Protein AF-A0A7W8FN01-F1 (afdb_monomer_lite)

Sequence (55 aa):
MAPPSDRRAADPEEITRMVLFVASEEASFSTGSEFIADGGMLLGPVPQDDDHATS

pLDDT: mean 82.62, std 17.73, range [42.34, 98.44]

Secondary structure (DSSP, 8-state):
-PPP---PPPPHHHHHHHHHHHTSGGGTT--S-----STTGGG-PPPP-------

Radius of gyration: 16.64 Å; chains: 1; bounding box: 49×19×32 Å

Foldseek 3Di:
DPPPLPQDDDDPVQVVVVVVCCVDVVVVVDDPDDDDDRSCPVVPDDPDPPPPPPD

Structure (mmCIF, N/CA/C/O backbone):
data_AF-A0A7W8FN01-F1
#
_entry.id   AF-A0A7W8FN01-F1
#
loop_
_atom_site.group_PDB
_atom_site.id
_atom_site.type_symbol
_atom_site.label_atom_id
_atom_site.label_alt_id
_atom_site.label_comp_id
_atom_site.label_asym_id
_atom_site.label_entity_id
_atom_site.label_seq_id
_atom_site.pdbx_PDB_ins_code
_atom_site.Cartn_x
_atom_site.Cartn_y
_atom_site.Cartn_z
_atom_site.occupancy
_atom_site.B_iso_or_equiv
_atom_site.auth_seq_id
_atom_site.auth_comp_id
_atom_site.auth_asym_id
_atom_site.auth_atom_id
_atom_site.pdbx_PDB_model_num
ATOM 1 N N . MET A 1 1 ? 23.509 -7.115 -4.952 1.00 42.34 1 MET A N 1
ATOM 2 C CA . MET A 1 1 ? 22.882 -7.009 -6.283 1.00 42.34 1 MET A CA 1
ATOM 3 C C . MET A 1 1 ? 21.515 -6.377 -6.079 1.00 42.34 1 MET A C 1
ATOM 5 O O . MET A 1 1 ? 20.669 -7.024 -5.473 1.00 42.34 1 MET A O 1
ATOM 9 N N . ALA A 1 2 ? 21.324 -5.109 -6.448 1.00 45.75 2 ALA A N 1
ATOM 10 C CA . ALA A 1 2 ? 19.975 -4.543 -6.479 1.00 45.75 2 ALA A CA 1
ATOM 11 C C . ALA A 1 2 ? 19.168 -5.291 -7.559 1.00 45.75 2 ALA A C 1
ATOM 13 O O . ALA A 1 2 ? 19.766 -5.681 -8.568 1.00 45.75 2 ALA A O 1
ATOM 14 N N . PRO A 1 3 ? 17.867 -5.564 -7.354 1.00 50.44 3 PRO A N 1
ATOM 15 C CA . PRO A 1 3 ? 17.049 -6.162 -8.402 1.00 50.44 3 PRO A CA 1
ATOM 16 C C . PRO A 1 3 ? 17.112 -5.276 -9.655 1.00 50.44 3 PRO A C 1
ATOM 18 O O . PRO A 1 3 ? 17.249 -4.056 -9.515 1.00 50.44 3 PRO A O 1
ATOM 21 N N . PRO A 1 4 ? 17.057 -5.858 -10.866 1.00 54.22 4 PRO A N 1
ATOM 22 C CA . PRO A 1 4 ? 17.042 -5.066 -12.086 1.00 54.22 4 PRO A CA 1
ATOM 23 C C . PRO A 1 4 ? 15.918 -4.032 -11.981 1.00 54.22 4 PRO A C 1
ATOM 25 O O . PRO A 1 4 ? 14.777 -4.387 -11.679 1.00 54.22 4 PRO A O 1
ATOM 28 N N . SER A 1 5 ? 16.249 -2.758 -12.204 1.00 59.88 5 SER A N 1
ATOM 29 C CA . SER A 1 5 ? 15.285 -1.674 -12.416 1.00 59.88 5 SER A CA 1
ATOM 30 C C . SER A 1 5 ? 14.647 -1.867 -13.787 1.00 59.88 5 SER A C 1
ATOM 32 O O . SER A 1 5 ? 14.857 -1.116 -14.740 1.00 59.88 5 SER A O 1
ATOM 34 N N . ASP A 1 6 ? 13.939 -2.981 -13.914 1.00 61.97 6 ASP A N 1
ATOM 35 C CA . ASP A 1 6 ? 13.272 -3.366 -15.131 1.00 61.97 6 ASP A CA 1
ATOM 36 C C . ASP A 1 6 ? 12.162 -2.339 -15.343 1.00 61.97 6 ASP A C 1
ATOM 38 O O . ASP A 1 6 ? 11.229 -2.244 -14.544 1.00 61.97 6 ASP A O 1
ATOM 42 N N . ARG A 1 7 ? 12.296 -1.502 -16.380 1.00 68.75 7 ARG A N 1
ATOM 43 C CA . ARG A 1 7 ? 11.324 -0.450 -16.728 1.00 68.75 7 ARG A CA 1
ATOM 44 C C . ARG A 1 7 ? 10.055 -1.061 -17.329 1.00 68.75 7 ARG A C 1
ATOM 46 O O . ARG A 1 7 ? 9.602 -0.656 -18.399 1.00 68.75 7 ARG A O 1
ATOM 53 N N . ARG A 1 8 ? 9.502 -2.074 -16.676 1.00 83.44 8 ARG A N 1
ATOM 54 C CA . ARG A 1 8 ? 8.232 -2.684 -17.039 1.00 83.44 8 ARG A CA 1
ATOM 55 C C . ARG A 1 8 ? 7.115 -2.108 -16.184 1.00 83.44 8 ARG A C 1
ATOM 57 O O . ARG A 1 8 ? 7.336 -1.640 -15.070 1.00 83.44 8 ARG A O 1
ATOM 64 N N . ALA A 1 9 ? 5.898 -2.183 -16.7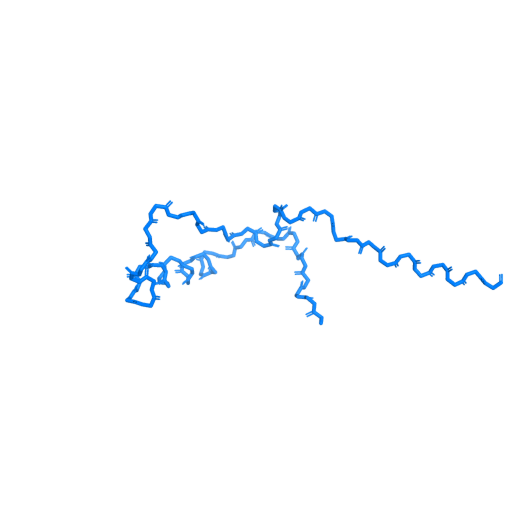07 1.00 86.62 9 ALA A N 1
ATOM 65 C CA . ALA A 1 9 ? 4.720 -1.996 -15.878 1.00 86.62 9 ALA A CA 1
ATOM 66 C C . ALA A 1 9 ? 4.651 -3.118 -14.829 1.00 86.62 9 ALA A C 1
ATOM 68 O O . ALA A 1 9 ? 4.980 -4.272 -15.126 1.00 86.62 9 ALA A O 1
ATOM 69 N N . ALA A 1 10 ? 4.236 -2.766 -13.613 1.00 90.75 10 ALA A N 1
ATOM 70 C CA . ALA A 1 10 ? 3.938 -3.744 -12.577 1.00 90.75 10 ALA A CA 1
ATOM 71 C C . ALA A 1 10 ? 2.675 -4.536 -12.945 1.00 90.75 10 ALA A C 1
ATOM 73 O O . ALA A 1 10 ? 1.716 -3.968 -13.477 1.00 90.75 10 ALA A O 1
ATOM 74 N N . ASP A 1 11 ? 2.664 -5.824 -12.616 1.00 95.25 11 ASP A N 1
ATOM 75 C CA . ASP A 1 11 ? 1.453 -6.633 -12.690 1.00 95.25 11 ASP A CA 1
ATOM 76 C C . ASP A 1 11 ? 0.487 -6.208 -11.566 1.00 95.25 11 ASP A C 1
ATOM 78 O O . ASP A 1 11 ? 0.933 -5.808 -10.480 1.00 95.25 11 ASP A O 1
ATOM 82 N N . PRO A 1 12 ? -0.842 -6.301 -11.759 1.00 96.25 12 PRO A N 1
ATOM 83 C CA . PRO A 1 12 ? -1.820 -5.931 -10.732 1.00 96.25 12 PRO A CA 1
ATOM 84 C C . PRO A 1 12 ? -1.582 -6.611 -9.376 1.00 96.25 12 PRO A C 1
ATOM 86 O O . PRO A 1 12 ? -1.793 -6.011 -8.320 1.00 96.25 12 PRO A O 1
ATOM 89 N N . GLU A 1 13 ? -1.104 -7.853 -9.382 1.00 97.19 13 GLU A N 1
ATOM 90 C CA . GLU A 1 13 ? -0.794 -8.627 -8.186 1.00 97.19 13 GLU A CA 1
ATOM 91 C C . GLU A 1 13 ? 0.375 -8.029 -7.390 1.00 97.19 13 GLU A C 1
ATOM 93 O O . GLU A 1 13 ? 0.403 -8.145 -6.164 1.00 97.19 13 GLU A O 1
ATOM 98 N N . GLU A 1 14 ? 1.335 -7.380 -8.051 1.00 94.31 14 GLU A N 1
ATOM 99 C CA . GLU A 1 14 ? 2.459 -6.707 -7.389 1.00 94.31 14 GLU A CA 1
ATOM 100 C C . GLU A 1 14 ? 1.988 -5.492 -6.595 1.00 94.31 14 GLU A C 1
ATOM 102 O O . GLU A 1 14 ? 2.358 -5.334 -5.431 1.00 94.31 14 GLU A O 1
ATOM 107 N N . ILE A 1 15 ? 1.100 -4.691 -7.185 1.00 96.06 15 ILE A N 1
ATOM 108 C CA . ILE A 1 15 ? 0.496 -3.537 -6.513 1.00 96.06 15 ILE A CA 1
ATOM 109 C C . ILE A 1 15 ? -0.445 -3.996 -5.395 1.00 96.06 15 ILE A C 1
ATOM 111 O O . ILE A 1 15 ? -0.404 -3.464 -4.286 1.00 96.06 15 ILE A O 1
ATOM 115 N N . THR A 1 16 ? -1.244 -5.036 -5.644 1.00 98.00 16 THR A N 1
ATOM 116 C CA . THR A 1 16 ? -2.195 -5.576 -4.660 1.00 98.00 16 THR A CA 1
ATOM 117 C C . THR A 1 16 ? -1.486 -6.049 -3.394 1.00 98.00 16 THR A C 1
ATOM 119 O O . THR A 1 16 ? -1.973 -5.800 -2.295 1.00 98.00 16 THR A O 1
ATOM 122 N N . ARG A 1 17 ? -0.309 -6.676 -3.512 1.00 97.75 17 ARG A N 1
ATOM 123 C CA . ARG A 1 17 ? 0.486 -7.087 -2.344 1.00 97.75 17 ARG A CA 1
ATOM 124 C C . ARG A 1 17 ? 0.918 -5.903 -1.476 1.00 97.75 17 ARG A C 1
ATOM 126 O O . ARG A 1 17 ? 0.828 -6.007 -0.257 1.00 97.75 17 ARG A O 1
ATOM 133 N N . MET A 1 18 ? 1.332 -4.787 -2.082 1.00 97.50 18 MET A N 1
ATOM 134 C CA . MET A 1 18 ? 1.650 -3.561 -1.337 1.00 97.50 18 MET A CA 1
ATOM 135 C C . MET A 1 18 ? 0.407 -3.015 -0.626 1.00 97.50 18 MET A C 1
ATOM 137 O O . MET A 1 18 ? 0.465 -2.704 0.559 1.00 97.50 18 MET A O 1
ATOM 141 N N . VAL A 1 19 ? -0.733 -2.951 -1.321 1.00 97.81 19 VAL A N 1
ATOM 142 C CA . VAL A 1 19 ? -1.996 -2.475 -0.731 1.00 97.81 19 VAL A CA 1
ATOM 143 C C . VAL A 1 19 ? -2.422 -3.348 0.449 1.00 97.81 19 VAL A C 1
ATOM 145 O O . VAL A 1 19 ? -2.783 -2.817 1.494 1.00 97.81 19 VAL A O 1
ATOM 148 N N . LEU A 1 20 ? -2.345 -4.676 0.313 1.00 98.38 20 LEU A N 1
ATOM 149 C CA . LEU A 1 20 ? -2.672 -5.609 1.393 1.00 98.38 20 LEU A CA 1
ATOM 150 C C . LEU A 1 20 ? -1.751 -5.432 2.602 1.00 98.38 20 LEU A C 1
ATOM 152 O O . LEU A 1 20 ? -2.237 -5.453 3.726 1.00 98.38 20 LEU A O 1
ATOM 156 N N . PHE A 1 21 ? -0.452 -5.213 2.381 1.00 98.12 21 PHE A N 1
ATOM 157 C CA . PHE A 1 21 ? 0.482 -4.898 3.461 1.00 98.12 21 PHE A CA 1
ATOM 158 C C . PHE A 1 21 ? 0.106 -3.587 4.168 1.00 98.12 21 PHE A C 1
ATOM 160 O O . PHE A 1 21 ? -0.025 -3.565 5.388 1.00 98.12 21 PHE A O 1
ATOM 167 N N . VAL A 1 22 ? -0.143 -2.507 3.426 1.00 97.88 22 VAL A N 1
ATOM 168 C CA . VAL A 1 22 ? -0.518 -1.209 4.019 1.00 97.88 22 VAL A CA 1
ATOM 169 C C . VAL A 1 22 ? -1.861 -1.276 4.759 1.00 97.88 22 VAL A C 1
ATOM 171 O O . VAL A 1 22 ? -2.052 -0.580 5.750 1.00 97.88 22 VAL A O 1
ATOM 174 N N . ALA A 1 23 ? -2.788 -2.122 4.309 1.00 97.56 23 ALA A N 1
ATOM 175 C CA . ALA A 1 23 ? -4.085 -2.320 4.955 1.00 97.56 23 ALA A CA 1
ATOM 176 C C . ALA A 1 23 ? -4.046 -3.261 6.177 1.00 97.56 23 ALA A C 1
ATOM 178 O O . ALA A 1 23 ? -5.070 -3.435 6.836 1.00 97.56 23 ALA A O 1
ATOM 179 N N . SER A 1 24 ? -2.907 -3.898 6.453 1.00 98.44 24 SER A N 1
ATOM 180 C CA . SER A 1 24 ? -2.751 -4.879 7.531 1.00 98.44 24 SER A CA 1
ATOM 181 C C . SER A 1 24 ? -2.302 -4.247 8.857 1.00 98.44 24 SER A C 1
ATOM 183 O O . SER A 1 24 ? -1.887 -3.088 8.910 1.00 98.44 24 SER A O 1
ATOM 185 N N . GLU A 1 25 ? -2.361 -5.021 9.945 1.00 98.19 25 GLU A N 1
ATOM 186 C CA . GLU A 1 25 ? -1.927 -4.587 11.285 1.00 98.19 25 GLU A CA 1
ATOM 187 C C . GLU A 1 25 ? -0.419 -4.287 11.337 1.00 98.19 25 GLU A C 1
ATOM 189 O O . GLU A 1 25 ? 0.052 -3.485 12.148 1.00 98.19 25 GLU A O 1
ATOM 194 N N . GLU A 1 26 ? 0.348 -4.887 10.430 1.00 98.25 26 GLU A N 1
ATOM 195 C CA . GLU A 1 26 ? 1.781 -4.686 10.261 1.00 98.25 26 GLU A CA 1
ATOM 196 C C . GLU A 1 26 ? 2.133 -3.236 9.888 1.00 98.25 26 GLU A C 1
ATOM 198 O O . GLU A 1 26 ? 3.239 -2.781 10.182 1.00 98.25 26 GLU A O 1
ATOM 203 N N . ALA A 1 27 ? 1.192 -2.488 9.304 1.00 97.81 27 ALA A N 1
ATOM 204 C CA . ALA A 1 27 ? 1.331 -1.070 8.978 1.00 97.81 27 ALA A CA 1
ATOM 205 C C . ALA A 1 27 ? 0.543 -0.146 9.934 1.00 97.81 27 ALA A C 1
ATOM 207 O O . ALA A 1 27 ? 0.385 1.041 9.652 1.00 97.81 27 ALA A O 1
ATOM 208 N N . SER A 1 28 ? 0.081 -0.651 11.085 1.00 97.88 28 SER A N 1
ATOM 209 C CA . SER A 1 28 ? -0.825 0.058 12.015 1.00 97.88 28 SER A CA 1
ATOM 210 C C . SER A 1 28 ? -0.327 1.417 12.527 1.00 97.88 28 SER A C 1
ATOM 212 O O . SER A 1 28 ? -1.134 2.261 12.918 1.00 97.88 28 SER A O 1
ATOM 214 N N . PHE A 1 29 ? 0.985 1.663 12.522 1.00 97.56 29 PHE A N 1
ATOM 215 C CA . PHE A 1 29 ? 1.565 2.943 12.944 1.00 97.56 29 PHE A CA 1
ATOM 216 C C . PHE A 1 29 ? 1.805 3.934 11.790 1.00 97.56 29 PHE A C 1
ATOM 218 O O . PHE A 1 29 ? 2.199 5.078 12.018 1.00 97.56 29 PHE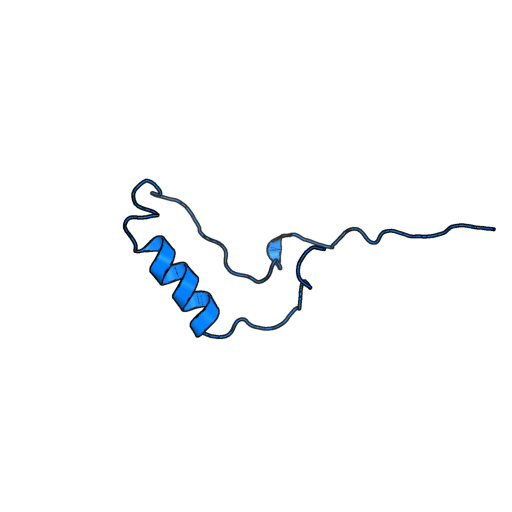 A O 1
ATOM 225 N N . SER A 1 30 ? 1.569 3.528 10.544 1.00 97.00 30 SER A N 1
ATOM 226 C CA . SER A 1 30 ? 1.727 4.391 9.377 1.00 97.00 30 SER A CA 1
ATOM 227 C C . SER A 1 30 ? 0.441 5.166 9.100 1.00 97.00 30 SER A C 1
ATOM 229 O O . SER A 1 30 ? -0.558 4.616 8.650 1.00 97.00 30 SER A O 1
ATOM 231 N N . THR A 1 31 ? 0.477 6.479 9.326 1.00 95.50 31 THR A N 1
ATO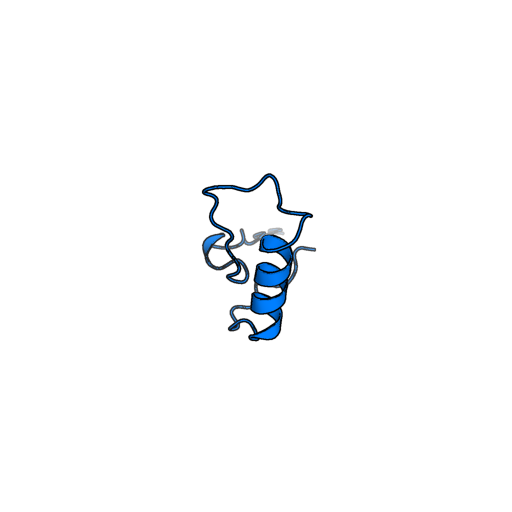M 232 C CA . THR A 1 31 ? -0.621 7.402 9.006 1.00 95.50 31 THR A CA 1
ATOM 233 C C . THR A 1 31 ? -0.101 8.608 8.230 1.00 95.50 31 THR A C 1
ATOM 235 O O . THR A 1 31 ? 1.042 9.027 8.421 1.00 95.50 31 THR A O 1
ATOM 238 N N . GLY A 1 32 ? -0.911 9.135 7.307 1.00 96.25 32 GLY A N 1
ATOM 239 C CA . GLY A 1 32 ? -0.549 10.287 6.468 1.00 96.25 32 GLY A CA 1
ATOM 240 C C . GLY A 1 32 ? 0.682 10.077 5.576 1.00 96.25 32 GLY A C 1
ATOM 241 O O . GLY A 1 32 ? 1.291 11.051 5.150 1.00 96.25 32 GLY A O 1
ATOM 242 N N . SER A 1 33 ? 1.073 8.823 5.336 1.00 96.12 33 SER A N 1
ATOM 243 C CA . SER A 1 33 ? 2.262 8.457 4.562 1.00 96.12 33 SER A CA 1
ATOM 244 C C . SER A 1 33 ? 1.890 8.045 3.139 1.00 96.12 33 SER A C 1
ATOM 246 O O . SER A 1 33 ? 0.838 7.446 2.917 1.00 96.12 33 SER A O 1
ATOM 248 N N . GLU A 1 34 ? 2.778 8.319 2.188 1.00 95.50 34 GLU A N 1
ATOM 249 C CA . GLU A 1 34 ? 2.676 7.829 0.813 1.00 95.50 34 GLU A CA 1
ATOM 250 C C . GLU A 1 34 ? 3.551 6.582 0.638 1.00 95.50 34 GLU A C 1
ATOM 252 O O . GLU A 1 34 ? 4.721 6.572 1.022 1.00 95.50 34 GLU A O 1
ATOM 257 N N . PHE A 1 35 ? 2.990 5.530 0.039 1.00 95.31 35 PHE A N 1
ATOM 258 C CA . PHE A 1 35 ? 3.708 4.296 -0.281 1.00 95.31 35 PHE A CA 1
ATOM 259 C C . PHE A 1 35 ? 3.883 4.188 -1.796 1.00 95.31 35 PHE A C 1
ATOM 261 O O . PHE A 1 35 ? 2.910 4.014 -2.528 1.00 95.31 35 PHE A O 1
ATOM 268 N N . ILE A 1 36 ? 5.126 4.297 -2.270 1.00 94.31 36 ILE A N 1
ATOM 269 C CA . ILE A 1 36 ? 5.451 4.290 -3.701 1.00 94.31 36 ILE A CA 1
ATOM 270 C C . ILE A 1 36 ? 5.799 2.867 -4.157 1.00 94.31 36 ILE A C 1
ATOM 272 O O . ILE A 1 36 ? 6.727 2.252 -3.636 1.00 94.31 36 ILE A O 1
ATOM 276 N N . ALA A 1 37 ? 5.063 2.357 -5.148 1.00 93.50 37 ALA A N 1
ATOM 277 C CA . ALA A 1 37 ? 5.289 1.059 -5.787 1.00 93.50 37 ALA A CA 1
ATOM 278 C C . ALA A 1 37 ? 5.435 1.240 -7.309 1.00 93.50 37 ALA A C 1
ATOM 280 O O . ALA A 1 37 ? 4.503 0.990 -8.069 1.00 93.50 37 ALA A O 1
ATOM 281 N N . ASP A 1 38 ? 6.597 1.727 -7.747 1.00 89.88 38 ASP A N 1
ATOM 282 C CA . ASP A 1 38 ? 6.845 2.189 -9.122 1.00 89.88 38 ASP A CA 1
ATOM 283 C C . ASP A 1 38 ? 8.014 1.475 -9.827 1.00 89.88 38 ASP A C 1
ATOM 285 O O . ASP A 1 38 ? 8.469 1.917 -10.880 1.00 89.88 38 ASP A O 1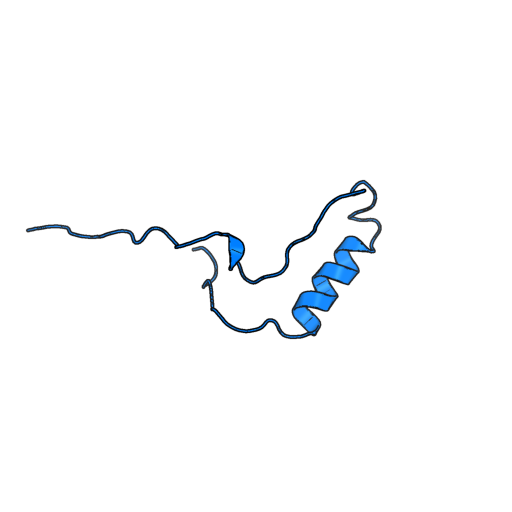
ATOM 289 N N . GLY A 1 39 ? 8.552 0.406 -9.232 1.00 88.06 39 GLY A N 1
ATOM 290 C CA . GLY A 1 39 ? 9.717 -0.301 -9.775 1.00 88.06 39 GLY A CA 1
ATOM 291 C C . GLY A 1 39 ? 11.018 0.513 -9.746 1.00 88.06 39 GLY A C 1
ATOM 292 O O . GLY A 1 39 ? 11.966 0.173 -10.450 1.00 88.06 39 GLY A O 1
ATOM 293 N N . GLY A 1 40 ? 11.087 1.584 -8.948 1.00 86.69 40 GLY A N 1
ATOM 294 C CA . GLY A 1 40 ? 12.265 2.441 -8.839 1.00 86.69 40 GLY A CA 1
ATOM 295 C C . GLY A 1 40 ? 12.326 3.561 -9.879 1.00 86.69 40 GLY A C 1
ATOM 296 O O . GLY A 1 40 ? 13.384 4.160 -10.061 1.00 86.69 40 GLY A O 1
ATOM 297 N N . MET A 1 41 ? 11.218 3.874 -10.553 1.00 84.94 41 MET A N 1
ATOM 298 C CA . MET A 1 41 ? 11.146 4.960 -11.539 1.00 84.94 41 MET A CA 1
ATOM 299 C C . MET A 1 41 ? 11.512 6.330 -10.945 1.00 84.94 41 MET A C 1
ATOM 301 O O . MET A 1 41 ? 12.174 7.127 -11.612 1.00 84.94 41 MET A O 1
ATOM 305 N N . LEU A 1 42 ? 11.146 6.594 -9.689 1.00 88.00 42 LEU A N 1
ATOM 306 C CA . LEU A 1 42 ? 11.484 7.827 -8.975 1.00 88.00 42 LEU A CA 1
ATOM 307 C C . LEU A 1 42 ? 12.896 7.834 -8.363 1.00 88.00 42 LEU A C 1
ATOM 309 O O . LEU A 1 42 ? 13.338 8.884 -7.901 1.00 88.00 42 LEU A O 1
ATOM 313 N N . LEU A 1 43 ? 13.634 6.714 -8.383 1.00 85.25 43 LEU A N 1
ATOM 314 C CA . LEU A 1 43 ? 14.999 6.646 -7.831 1.00 85.25 43 LEU A CA 1
ATOM 315 C C . LEU A 1 43 ? 16.036 7.391 -8.686 1.00 85.25 43 LEU A C 1
ATOM 317 O O . LEU A 1 43 ? 17.144 7.650 -8.220 1.00 85.25 43 LEU A O 1
ATOM 321 N N . GLY A 1 44 ? 15.684 7.761 -9.919 1.00 77.69 44 GLY A N 1
ATOM 322 C CA . GLY A 1 44 ? 16.606 8.401 -10.850 1.00 77.69 44 GLY A CA 1
ATOM 323 C C . GLY A 1 44 ? 17.579 7.411 -11.506 1.00 77.69 44 GLY A C 1
ATOM 324 O O . GLY A 1 44 ? 17.426 6.194 -11.383 1.00 77.69 44 GLY A O 1
ATOM 325 N N . PRO A 1 45 ? 18.550 7.908 -12.293 1.00 76.56 45 PRO A N 1
ATOM 326 C CA . PRO A 1 45 ? 19.506 7.050 -12.980 1.00 76.56 45 PRO A CA 1
ATOM 327 C C . PRO A 1 45 ? 20.357 6.277 -11.969 1.00 76.56 45 PRO A C 1
ATOM 329 O O . PRO A 1 45 ? 20.917 6.859 -11.042 1.00 76.56 45 PRO A O 1
ATOM 332 N N . VAL A 1 46 ? 20.489 4.966 -12.184 1.00 72.06 46 VAL A N 1
ATOM 333 C CA . VAL A 1 46 ? 21.478 4.154 -11.469 1.00 72.06 46 VAL A CA 1
ATOM 334 C C . VAL A 1 46 ? 22.859 4.671 -11.882 1.00 72.06 46 VAL A C 1
ATOM 336 O O . VAL A 1 46 ? 23.126 4.683 -13.091 1.00 72.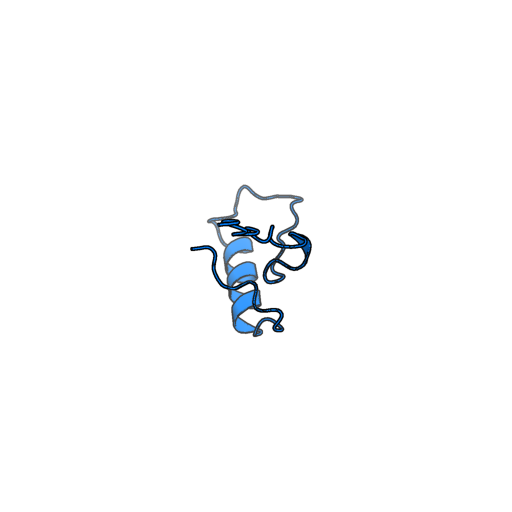06 46 VAL A O 1
ATOM 339 N N . PRO A 1 47 ? 23.718 5.114 -10.938 1.00 72.38 47 PRO A N 1
ATOM 340 C CA . PRO A 1 47 ? 25.099 5.454 -11.250 1.00 72.38 47 PRO A CA 1
ATOM 341 C C . PRO A 1 47 ? 25.705 4.311 -12.058 1.00 72.38 47 PRO A C 1
ATOM 343 O O . PRO A 1 47 ? 25.643 3.156 -11.640 1.00 72.38 47 PRO A O 1
ATOM 346 N N . GLN A 1 48 ? 26.171 4.614 -13.265 1.00 69.81 48 GLN A N 1
ATOM 347 C CA . GLN A 1 48 ? 26.944 3.639 -14.012 1.00 69.81 48 GLN A CA 1
ATOM 348 C C . GLN A 1 48 ? 28.307 3.610 -13.329 1.00 69.81 48 GLN A C 1
ATOM 350 O O . GLN A 1 48 ? 28.944 4.657 -13.197 1.00 69.81 48 GLN A O 1
ATOM 355 N N . ASP A 1 49 ? 28.714 2.445 -12.835 1.00 68.25 49 ASP A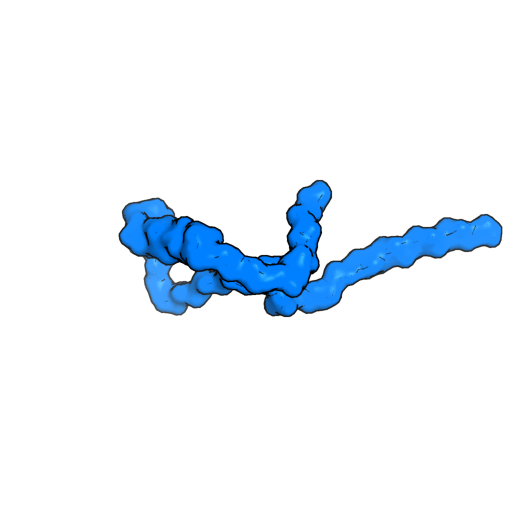 N 1
ATOM 356 C CA . ASP A 1 49 ? 30.116 2.234 -12.508 1.00 68.25 49 ASP A CA 1
ATOM 357 C C . ASP A 1 49 ? 30.854 2.294 -13.849 1.00 68.25 49 ASP A C 1
ATOM 359 O O . ASP A 1 49 ? 30.861 1.332 -14.619 1.00 68.25 49 ASP A O 1
ATOM 363 N N . ASP A 1 50 ? 31.379 3.471 -14.190 1.00 62.56 50 ASP A N 1
ATOM 364 C CA . ASP A 1 50 ? 32.265 3.631 -15.334 1.00 62.56 50 ASP A CA 1
ATOM 365 C C . ASP A 1 50 ? 33.574 2.904 -14.987 1.00 62.56 50 ASP A C 1
ATOM 367 O O . ASP A 1 50 ? 34.547 3.511 -14.535 1.00 62.56 50 ASP A O 1
ATOM 371 N N . ASP A 1 51 ? 33.601 1.584 -15.194 1.00 59.72 51 ASP A N 1
ATOM 372 C CA . ASP A 1 51 ? 34.804 0.749 -15.195 1.00 59.72 51 ASP A CA 1
ATOM 373 C C . ASP A 1 51 ? 35.667 1.103 -16.421 1.00 59.72 51 ASP A C 1
ATOM 375 O O . ASP A 1 51 ? 35.962 0.293 -17.301 1.00 59.72 51 ASP A O 1
ATOM 379 N N . HIS A 1 52 ? 36.126 2.350 -16.481 1.00 56.25 52 HIS A N 1
ATOM 380 C CA . HIS A 1 52 ? 37.300 2.724 -17.245 1.00 56.25 52 HIS A CA 1
ATOM 381 C C . HIS A 1 52 ? 38.534 2.471 -16.381 1.00 56.25 52 HIS A C 1
ATOM 383 O O . HIS A 1 52 ? 39.256 3.387 -15.984 1.00 56.25 52 HIS A O 1
ATOM 389 N N . ALA A 1 53 ? 38.821 1.185 -16.168 1.00 55.31 53 ALA A N 1
ATOM 390 C CA . ALA A 1 53 ? 40.194 0.719 -16.049 1.00 55.31 53 ALA A CA 1
ATOM 391 C C . ALA A 1 53 ? 40.899 1.026 -17.382 1.00 55.31 53 ALA A C 1
ATOM 393 O O . ALA A 1 53 ? 41.004 0.187 -18.276 1.00 55.31 53 ALA A O 1
ATOM 394 N N . THR A 1 54 ? 41.314 2.282 -17.542 1.00 47.34 54 THR A N 1
ATOM 395 C CA . THR A 1 54 ? 42.256 2.680 -18.583 1.00 47.34 54 THR A CA 1
ATOM 396 C C . THR A 1 54 ? 43.565 1.959 -18.278 1.00 47.34 54 THR A C 1
ATOM 398 O O . THR A 1 54 ? 44.203 2.230 -17.260 1.00 47.34 54 THR A O 1
ATOM 401 N N . SER A 1 55 ? 43.884 0.976 -19.125 1.00 45.72 55 SER A N 1
ATOM 402 C CA . SER A 1 55 ? 45.250 0.471 -19.311 1.00 45.72 55 SER A CA 1
ATOM 403 C C . SER A 1 55 ? 46.191 1.582 -19.759 1.00 45.72 55 SER A C 1
ATOM 405 O O . SER A 1 55 ? 45.715 2.495 -20.471 1.00 45.72 55 SER A O 1
#